Protein AF-A0A924JMG3-F1 (afdb_monomer)

Sequence (110 aa):
MTKRQLALEILSLSSPRGRLLAFSLATVAIYFSHYHWLDHLSIWGHLGIPSPSIGLTRAYWLLIHGHPVASWHRNPLIYLVLAVGIPLLLMDMLWLTNDRHRAKLPTSMV

Foldseek 3Di:
DDPVVLVCLLVVCPALVSVLVVVVVLLVVLQPDDLVVLQPVDPCVVVVHDDLCRCLSSLSNCVVVPNPVVSCVRHVVNVVVCVVSVVSNVVSVVVVVVVVVVVPDDPPDD

Secondary structure (DSSP, 8-state):
--HHHHHHHHHH--SHHHHHHHHHHHHHHHHTS-GGGGGGS-HHHHTT---TTTTHHHHHHHHHTT-HHHHHHH-THHHHHHHHHHHHHHHHHHHHHHHHHHTTS-S---

pLDDT: mean 84.08, std 12.04, range [49.12, 97.12]

Structure (mmCIF, N/CA/C/O backbone):
data_AF-A0A924JMG3-F1
#
_entry.id   AF-A0A924JMG3-F1
#
loop_
_atom_site.group_PDB
_atom_site.id
_atom_site.type_symbol
_atom_site.label_atom_id
_atom_site.label_alt_id
_atom_site.label_comp_id
_atom_site.label_asym_id
_atom_site.label_entity_id
_atom_site.label_seq_id
_atom_site.pdb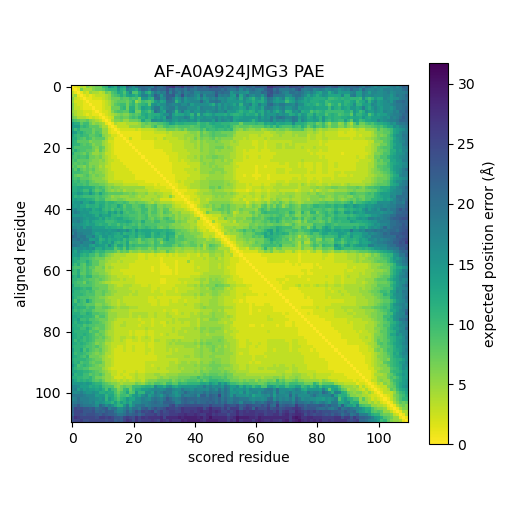x_PDB_ins_code
_atom_site.Cartn_x
_atom_site.Cartn_y
_atom_site.Cartn_z
_atom_site.occupancy
_atom_site.B_iso_or_equiv
_atom_site.auth_seq_id
_atom_site.auth_comp_id
_atom_site.auth_asym_id
_atom_site.auth_atom_id
_atom_site.pdbx_PDB_model_num
ATOM 1 N N . MET A 1 1 ? -22.708 -2.924 17.164 1.00 58.31 1 MET A N 1
ATOM 2 C CA . MET A 1 1 ? -22.153 -1.922 16.226 1.00 58.31 1 MET A CA 1
ATOM 3 C C . MET A 1 1 ? -22.848 -2.100 14.882 1.00 58.31 1 MET A C 1
ATOM 5 O O . MET A 1 1 ? -22.873 -3.218 14.380 1.00 58.31 1 MET A O 1
ATOM 9 N N . THR A 1 2 ? -23.513 -1.072 14.351 1.00 78.50 2 THR A N 1
ATOM 10 C CA . THR A 1 2 ? -24.294 -1.205 13.102 1.00 78.50 2 THR A CA 1
ATOM 11 C C . THR A 1 2 ? -23.387 -1.131 11.866 1.00 78.50 2 THR A C 1
ATOM 13 O O . THR A 1 2 ? -22.351 -0.469 11.892 1.00 78.50 2 THR A O 1
ATOM 16 N N . LYS A 1 3 ? -23.767 -1.789 10.758 1.00 78.00 3 LYS A N 1
ATOM 17 C CA . LYS A 1 3 ? -22.966 -1.841 9.511 1.00 78.00 3 LYS A CA 1
ATOM 18 C C . LYS A 1 3 ? -22.594 -0.446 8.972 1.00 78.00 3 LYS A C 1
ATOM 20 O O . LYS A 1 3 ? -21.490 -0.260 8.475 1.00 78.00 3 LYS A O 1
ATOM 25 N N . ARG A 1 4 ? -23.484 0.545 9.129 1.00 73.75 4 ARG A N 1
ATOM 26 C CA . ARG A 1 4 ? -23.242 1.949 8.742 1.00 73.75 4 ARG A CA 1
ATOM 27 C C . ARG A 1 4 ? -22.159 2.631 9.583 1.00 73.75 4 ARG A C 1
ATOM 29 O O . ARG A 1 4 ? -21.354 3.365 9.028 1.00 73.75 4 ARG A O 1
ATOM 36 N N . GLN A 1 5 ? -22.115 2.373 10.890 1.00 74.06 5 GLN A N 1
ATOM 37 C CA . GLN A 1 5 ? -21.094 2.949 11.773 1.00 74.06 5 GLN A CA 1
ATOM 38 C C . GLN A 1 5 ? -19.699 2.418 11.431 1.00 74.06 5 GLN A C 1
ATOM 40 O O . GLN A 1 5 ? -18.753 3.193 11.371 1.00 74.06 5 GLN A O 1
ATOM 45 N N . LEU A 1 6 ? -19.591 1.122 11.121 1.00 69.31 6 LEU A N 1
ATOM 46 C CA . LEU A 1 6 ? -18.333 0.514 10.682 1.00 69.31 6 LEU A CA 1
ATOM 47 C C . LEU A 1 6 ? -17.840 1.119 9.356 1.00 69.31 6 LEU A C 1
ATOM 49 O O . LEU A 1 6 ? -16.664 1.432 9.225 1.00 69.31 6 LEU A O 1
ATOM 53 N N . ALA A 1 7 ? -18.738 1.314 8.384 1.00 70.06 7 ALA A N 1
ATOM 54 C CA . ALA A 1 7 ? -18.386 1.920 7.100 1.00 70.06 7 ALA A CA 1
ATOM 55 C C . ALA A 1 7 ? -17.890 3.367 7.258 1.00 70.06 7 ALA A C 1
ATOM 57 O O . ALA A 1 7 ? -16.885 3.734 6.658 1.00 70.06 7 ALA A O 1
ATOM 58 N N . LEU A 1 8 ? -18.549 4.168 8.102 1.00 69.75 8 LEU A N 1
ATOM 59 C CA . LEU A 1 8 ? -18.120 5.538 8.400 1.00 69.75 8 LEU A CA 1
ATOM 60 C C . LEU A 1 8 ? -16.779 5.582 9.138 1.00 69.75 8 LEU A C 1
ATOM 62 O O . LEU A 1 8 ? -15.976 6.466 8.874 1.00 69.75 8 LEU A O 1
ATOM 66 N N . GLU A 1 9 ? -16.512 4.628 10.026 1.00 66.00 9 GLU A N 1
ATOM 67 C CA . GLU A 1 9 ? -15.230 4.539 10.729 1.00 66.00 9 GLU A CA 1
ATOM 68 C C . GLU A 1 9 ? -14.075 4.127 9.801 1.00 66.00 9 GLU A C 1
ATOM 70 O O . GLU A 1 9 ? -12.974 4.666 9.897 1.00 66.00 9 GLU A O 1
ATOM 75 N N . ILE A 1 10 ? -14.329 3.206 8.867 1.00 63.03 10 ILE A N 1
ATOM 76 C CA . ILE A 1 10 ? -13.352 2.812 7.841 1.00 63.03 10 ILE A CA 1
ATOM 77 C C . ILE A 1 10 ? -13.067 3.990 6.899 1.00 63.03 10 ILE A C 1
ATOM 79 O O . ILE A 1 10 ? -11.911 4.252 6.578 1.00 63.03 10 ILE A O 1
ATOM 83 N N . LEU A 1 11 ? -14.107 4.720 6.485 1.00 67.12 11 LEU A N 1
ATOM 84 C CA . LEU A 1 11 ? -13.981 5.862 5.575 1.00 67.12 11 LEU A CA 1
ATOM 85 C C . LEU A 1 11 ? -13.387 7.107 6.241 1.00 67.12 11 LEU A C 1
ATOM 87 O O . LEU A 1 11 ? -12.740 7.898 5.561 1.00 67.12 11 LEU A O 1
ATOM 91 N N . SER A 1 12 ? -13.583 7.295 7.548 1.00 72.81 12 SER A N 1
ATOM 92 C CA . SER A 1 12 ? -13.058 8.473 8.243 1.00 72.81 12 SER A CA 1
ATOM 93 C C . SER A 1 12 ? -11.548 8.419 8.446 1.00 72.81 12 SER A C 1
ATOM 95 O O . SER A 1 12 ? -10.962 9.455 8.760 1.00 72.81 12 SER A O 1
ATOM 97 N N . LEU A 1 13 ? -10.921 7.232 8.337 1.00 76.31 13 LEU A N 1
ATOM 98 C CA . LEU A 1 13 ? -9.492 6.983 8.613 1.00 76.31 13 LEU A CA 1
ATOM 99 C C . LEU A 1 13 ? -9.019 7.537 9.978 1.00 76.31 13 LEU A C 1
ATOM 101 O O . LEU A 1 13 ? -7.822 7.629 10.261 1.00 76.31 13 LEU A O 1
ATOM 105 N N . SER A 1 14 ? -9.962 7.912 10.843 1.00 80.94 14 SER A N 1
ATOM 106 C CA . SER A 1 14 ? -9.698 8.670 12.062 1.00 80.94 14 SER A CA 1
ATOM 107 C C . SER A 1 14 ? -9.339 7.735 13.212 1.00 80.94 14 SER A C 1
ATOM 109 O O . SER A 1 14 ? -8.531 8.094 14.068 1.00 80.94 14 SER A O 1
ATOM 111 N N . SER A 1 15 ? -9.867 6.504 13.205 1.00 83.19 15 SER A N 1
ATOM 112 C CA . SER A 1 15 ? -9.534 5.491 14.205 1.00 83.19 15 SER A CA 1
ATOM 113 C C . SER A 1 15 ? -8.364 4.594 13.758 1.00 83.19 15 SER A C 1
ATOM 115 O O . SER A 1 15 ? -8.273 4.247 12.574 1.00 83.19 15 SER A O 1
ATOM 117 N N . PRO A 1 16 ? -7.496 4.147 14.692 1.00 86.88 16 PRO A N 1
ATOM 118 C CA . PRO A 1 16 ? -6.427 3.176 14.414 1.00 86.88 16 PRO A CA 1
ATOM 119 C C . PRO A 1 16 ? -6.942 1.898 13.742 1.00 86.88 16 PRO A C 1
ATOM 121 O O . PRO A 1 16 ? -6.370 1.386 12.781 1.00 86.88 16 PRO A O 1
ATOM 124 N N . ARG A 1 17 ? -8.094 1.401 14.210 1.00 86.12 17 ARG A N 1
ATOM 125 C CA . ARG A 1 17 ? -8.750 0.219 13.643 1.00 86.12 17 ARG A CA 1
ATOM 126 C C . ARG A 1 17 ? -9.227 0.464 12.210 1.00 86.12 17 ARG A C 1
ATOM 128 O O . ARG A 1 17 ? -9.046 -0.410 11.363 1.00 86.12 17 ARG A O 1
ATOM 135 N N . GLY A 1 18 ? -9.826 1.624 11.944 1.00 85.50 18 GLY A N 1
ATOM 136 C CA . GLY A 1 18 ? -10.293 2.021 10.618 1.00 85.50 18 GLY A CA 1
ATOM 137 C C . GLY A 1 18 ? -9.149 2.097 9.611 1.00 85.50 18 GLY A C 1
ATOM 138 O O . GLY A 1 18 ? -9.256 1.502 8.541 1.00 85.50 18 GLY A O 1
ATOM 139 N N . ARG A 1 19 ? -8.021 2.724 9.981 1.00 89.50 19 ARG A N 1
ATOM 140 C CA . ARG A 1 19 ? -6.816 2.800 9.131 1.00 89.50 19 ARG A CA 1
ATOM 141 C C . ARG A 1 19 ? -6.250 1.430 8.789 1.00 89.50 19 ARG A C 1
ATOM 143 O O . ARG A 1 19 ? -6.000 1.159 7.617 1.00 89.50 19 ARG A O 1
ATOM 150 N N . LEU A 1 20 ? -6.105 0.551 9.782 1.00 91.12 20 LEU A N 1
ATOM 151 C CA . LEU A 1 20 ? -5.610 -0.810 9.563 1.00 91.12 20 LEU A CA 1
ATOM 152 C C . LEU A 1 20 ? -6.511 -1.611 8.622 1.00 91.12 20 LEU A C 1
ATOM 154 O O . LEU A 1 20 ? -6.012 -2.278 7.715 1.00 91.12 20 LEU A O 1
ATOM 158 N N . LEU A 1 21 ? -7.831 -1.531 8.813 1.00 90.56 21 LEU A N 1
ATOM 159 C CA . LEU A 1 21 ? -8.792 -2.208 7.943 1.00 90.56 21 LEU A CA 1
ATOM 160 C C . LEU A 1 21 ? -8.775 -1.629 6.527 1.00 90.56 21 LEU A C 1
ATOM 162 O O . LEU A 1 21 ? -8.698 -2.393 5.569 1.00 90.56 21 LEU A O 1
ATOM 166 N N . ALA A 1 22 ? -8.809 -0.303 6.390 1.00 89.38 22 ALA A N 1
ATOM 167 C CA . ALA A 1 22 ? -8.788 0.372 5.097 1.00 89.38 22 ALA A CA 1
ATOM 168 C C . ALA A 1 22 ? -7.514 0.039 4.311 1.00 89.38 22 ALA A C 1
ATOM 170 O O . ALA A 1 22 ? -7.601 -0.352 3.149 1.00 89.38 22 ALA A O 1
ATOM 171 N N . PHE A 1 23 ? -6.346 0.124 4.955 1.00 91.94 23 PHE A N 1
ATOM 172 C CA . PHE A 1 23 ? -5.074 -0.213 4.325 1.00 91.94 23 PHE A CA 1
ATOM 173 C C . PHE A 1 23 ? -5.022 -1.688 3.923 1.00 91.94 23 PHE A C 1
ATOM 175 O O . PHE A 1 23 ? -4.712 -1.987 2.778 1.00 91.94 23 PHE A O 1
ATOM 182 N N . SER A 1 24 ? -5.405 -2.608 4.814 1.00 92.88 24 SER A N 1
ATOM 183 C CA . SER A 1 24 ? -5.393 -4.047 4.510 1.00 92.88 24 SER A CA 1
ATOM 184 C C . SER A 1 24 ? -6.317 -4.393 3.341 1.00 92.88 24 SER A C 1
ATOM 186 O O . SER A 1 24 ? -5.926 -5.132 2.440 1.00 92.88 24 SER A O 1
ATOM 188 N N . LEU A 1 25 ? -7.530 -3.832 3.323 1.00 93.00 25 LEU A N 1
ATOM 189 C CA . LEU A 1 25 ? -8.481 -4.028 2.229 1.00 93.00 25 LEU A CA 1
ATOM 190 C C . LEU A 1 25 ? -7.954 -3.444 0.917 1.00 93.00 25 LEU A C 1
ATOM 192 O O . LEU A 1 25 ? -8.057 -4.100 -0.117 1.00 93.00 25 LEU A O 1
ATOM 196 N N . ALA A 1 26 ? -7.359 -2.249 0.956 1.00 91.50 26 ALA A N 1
ATOM 197 C CA . ALA A 1 26 ? -6.745 -1.638 -0.215 1.00 91.50 26 ALA A CA 1
ATOM 198 C C . ALA A 1 26 ? -5.571 -2.477 -0.736 1.00 91.50 26 ALA A C 1
ATOM 200 O O . ALA A 1 26 ? -5.503 -2.742 -1.932 1.00 91.50 26 ALA A O 1
ATOM 201 N N . THR A 1 27 ? -4.683 -2.953 0.140 1.00 94.44 27 THR A N 1
ATOM 202 C CA . THR A 1 27 ? -3.561 -3.820 -0.235 1.00 94.44 27 THR A CA 1
ATOM 203 C C . THR A 1 27 ? -4.046 -5.109 -0.880 1.00 94.44 27 THR A C 1
ATOM 205 O O . THR A 1 27 ? -3.541 -5.464 -1.939 1.00 94.44 27 THR A O 1
ATOM 208 N N . VAL A 1 28 ? -5.048 -5.780 -0.304 1.00 95.69 28 VAL A N 1
ATOM 209 C CA . VAL A 1 28 ? -5.640 -6.996 -0.887 1.00 95.69 28 VAL A CA 1
ATOM 210 C C . VAL A 1 28 ? -6.262 -6.695 -2.251 1.00 95.69 28 VAL A C 1
ATOM 212 O O . VAL A 1 28 ? -5.973 -7.389 -3.222 1.00 95.69 28 VAL A O 1
ATOM 215 N N . ALA A 1 29 ? -7.069 -5.638 -2.353 1.00 93.75 29 ALA A N 1
ATOM 216 C CA . ALA A 1 29 ? -7.693 -5.243 -3.613 1.00 93.75 29 ALA A CA 1
ATOM 217 C C . ALA A 1 29 ? -6.653 -4.936 -4.702 1.00 93.75 29 ALA A C 1
ATOM 219 O O . ALA A 1 29 ? -6.817 -5.364 -5.842 1.00 93.75 29 ALA A O 1
ATOM 220 N N . ILE A 1 30 ? -5.566 -4.239 -4.356 1.00 94.12 30 ILE A N 1
ATOM 221 C CA . ILE A 1 30 ? -4.476 -3.939 -5.289 1.00 94.12 30 ILE A CA 1
ATOM 222 C C . ILE A 1 30 ? -3.722 -5.220 -5.649 1.00 94.12 30 ILE A C 1
ATOM 224 O O . ILE A 1 30 ? -3.473 -5.445 -6.828 1.00 94.12 30 ILE A O 1
ATOM 228 N N . TYR A 1 31 ? -3.408 -6.081 -4.683 1.00 95.25 31 TYR A N 1
ATOM 229 C CA . TYR A 1 31 ? -2.685 -7.331 -4.925 1.00 95.25 31 TYR A CA 1
ATOM 230 C C . TYR A 1 31 ? -3.389 -8.215 -5.962 1.00 95.25 31 TYR A C 1
ATOM 232 O O . TYR A 1 31 ? -2.758 -8.679 -6.902 1.00 95.25 31 TYR A O 1
ATOM 240 N N . PHE A 1 32 ? -4.710 -8.376 -5.852 1.00 95.69 32 PHE A N 1
ATOM 241 C CA . PHE A 1 32 ? -5.492 -9.184 -6.796 1.00 95.69 32 PHE A CA 1
ATOM 242 C C . PHE A 1 32 ? -5.924 -8.438 -8.068 1.00 95.69 32 PHE A C 1
ATOM 244 O O . PHE A 1 32 ? -6.535 -9.032 -8.958 1.00 95.69 32 PHE A O 1
ATOM 251 N N . SER A 1 33 ? -5.640 -7.139 -8.177 1.00 92.06 33 SER A N 1
ATOM 252 C CA . SER A 1 33 ? -5.963 -6.373 -9.380 1.00 92.06 33 SER A CA 1
ATOM 253 C C . SER A 1 33 ? -5.003 -6.694 -10.528 1.00 92.06 33 SER A C 1
ATOM 255 O O . SER A 1 33 ? -3.816 -6.957 -10.327 1.00 92.06 33 SER A O 1
ATOM 257 N N . HIS A 1 34 ? -5.511 -6.630 -11.759 1.00 90.88 34 HIS A N 1
ATOM 258 C CA . HIS A 1 34 ? -4.678 -6.754 -12.950 1.00 90.88 34 HIS A CA 1
ATOM 259 C C . HIS A 1 34 ? -3.887 -5.461 -13.164 1.00 90.88 34 HIS A C 1
ATOM 261 O O . HIS A 1 34 ? -4.468 -4.376 -13.178 1.00 90.88 34 HIS A O 1
ATOM 267 N N . TYR A 1 35 ? -2.578 -5.570 -13.400 1.00 86.56 35 TYR A N 1
ATOM 268 C CA . TYR A 1 35 ? -1.684 -4.412 -13.521 1.00 86.56 35 TYR A CA 1
ATOM 269 C C . TYR A 1 35 ? -2.177 -3.350 -14.522 1.00 86.56 35 TYR A C 1
ATOM 271 O O . TYR A 1 35 ? -2.194 -2.164 -14.201 1.00 86.56 35 TYR A O 1
ATOM 279 N N . HIS A 1 36 ? -2.661 -3.765 -15.698 1.00 85.50 36 HIS A N 1
ATOM 280 C CA . HIS A 1 36 ? -3.158 -2.849 -16.735 1.00 85.50 36 HIS A CA 1
ATOM 281 C C . HIS A 1 36 ? -4.441 -2.104 -16.353 1.00 85.50 36 HIS A C 1
ATOM 283 O O . HIS A 1 36 ? -4.669 -0.990 -16.809 1.00 85.50 36 HIS A O 1
ATOM 289 N N . TRP A 1 37 ? -5.274 -2.660 -15.471 1.00 86.31 37 TRP A N 1
ATOM 290 C CA . TRP A 1 37 ? -6.462 -1.942 -14.996 1.00 86.31 37 TRP A CA 1
ATOM 291 C C . TRP A 1 37 ? -6.076 -0.705 -14.183 1.00 86.31 37 TRP A C 1
ATOM 293 O O . TRP A 1 37 ? -6.776 0.308 -14.201 1.00 86.31 37 TRP A O 1
ATOM 303 N N . LEU A 1 38 ? -4.918 -0.756 -13.522 1.00 84.31 38 LEU A N 1
ATOM 304 C CA . LEU A 1 38 ? -4.376 0.366 -12.769 1.00 84.31 38 LEU A CA 1
ATOM 305 C C . LEU A 1 38 ? -3.881 1.510 -13.667 1.00 84.31 38 LEU A C 1
ATOM 307 O O . LEU A 1 38 ? -3.615 2.602 -13.158 1.00 84.31 38 LEU A O 1
ATOM 311 N N . ASP A 1 39 ? -3.775 1.303 -14.985 1.00 79.00 39 ASP A N 1
ATOM 312 C CA . ASP A 1 39 ? -3.413 2.364 -15.928 1.00 79.00 39 ASP A CA 1
ATOM 313 C C . ASP A 1 39 ? -4.507 3.434 -16.049 1.00 79.00 39 ASP A C 1
ATOM 315 O O . ASP A 1 39 ? -4.198 4.604 -16.280 1.00 79.00 39 ASP A O 1
ATOM 319 N N . HIS A 1 40 ? -5.763 3.061 -15.791 1.00 78.56 40 HIS A N 1
ATOM 320 C CA . HIS A 1 40 ? -6.935 3.929 -15.934 1.00 78.56 40 HIS A CA 1
ATOM 321 C C . HIS A 1 40 ? -7.379 4.607 -14.628 1.00 78.56 40 HIS A C 1
ATOM 323 O O . HIS A 1 40 ? -8.356 5.350 -14.614 1.00 78.56 40 HIS A O 1
ATOM 329 N N . LEU A 1 41 ? -6.668 4.380 -13.519 1.00 77.50 41 LEU A N 1
ATOM 330 C CA . LEU A 1 41 ? -7.062 4.867 -12.190 1.00 77.50 41 LEU A CA 1
ATOM 331 C C . LEU A 1 41 ? -6.833 6.371 -11.977 1.00 77.50 41 LEU A C 1
ATOM 333 O O . LEU A 1 41 ? -7.410 6.959 -11.065 1.00 77.50 41 LEU A O 1
ATOM 337 N N . SER A 1 42 ? -5.982 7.005 -12.785 1.00 77.38 42 SER A N 1
ATOM 338 C CA . SER A 1 42 ? -5.694 8.432 -12.649 1.00 77.38 42 SER A CA 1
ATOM 339 C C . SER A 1 42 ? -6.459 9.254 -13.679 1.00 77.38 42 SER A C 1
ATOM 341 O O . SER A 1 42 ? -6.115 9.251 -14.859 1.00 77.38 42 SER A O 1
ATOM 343 N N . ILE A 1 43 ? -7.432 10.037 -13.207 1.00 78.38 43 ILE A N 1
ATOM 344 C CA . ILE A 1 43 ? -8.131 11.043 -14.023 1.00 78.38 43 ILE A CA 1
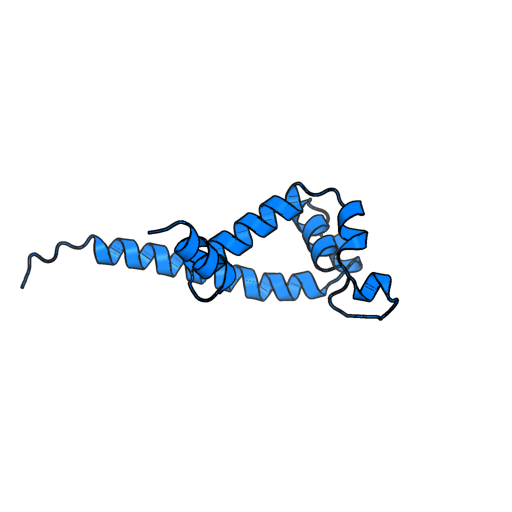ATOM 345 C C . ILE A 1 43 ? -7.123 12.048 -14.599 1.00 78.38 43 ILE A C 1
ATOM 347 O O . ILE A 1 43 ? -7.198 12.400 -15.769 1.00 78.38 43 ILE A O 1
ATOM 351 N N . TRP A 1 44 ? -6.125 12.450 -13.807 1.00 74.88 44 TRP A N 1
ATOM 352 C CA . TRP A 1 44 ? -5.052 13.344 -14.251 1.00 74.88 44 TRP A CA 1
ATOM 353 C C . TRP A 1 44 ? -4.223 12.738 -15.383 1.00 74.88 44 TRP A C 1
ATOM 355 O O . TRP A 1 44 ? -3.922 13.426 -16.353 1.00 74.88 44 TRP A O 1
ATOM 365 N N . GLY A 1 45 ? -3.931 11.435 -15.299 1.00 71.88 45 GLY A N 1
ATOM 366 C CA . GLY A 1 45 ? -3.300 10.694 -16.389 1.00 71.88 45 GLY A CA 1
ATOM 367 C C . GLY A 1 45 ? -4.159 10.665 -17.654 1.00 71.88 45 GLY A C 1
ATOM 368 O O . GLY A 1 45 ? -3.623 10.799 -18.749 1.00 71.88 45 GLY A O 1
ATOM 369 N N . HIS A 1 46 ? -5.482 10.561 -17.510 1.00 78.88 46 HIS A N 1
ATOM 370 C CA . HIS A 1 46 ? -6.4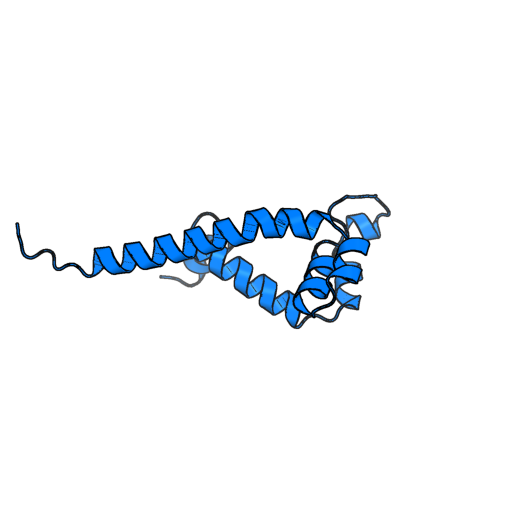11 10.613 -18.641 1.00 78.88 46 HIS A CA 1
ATOM 371 C C . HIS A 1 46 ? -6.478 12.003 -19.294 1.00 78.88 46 HIS A C 1
ATOM 373 O O . HIS A 1 46 ? -6.592 12.108 -20.510 1.00 78.88 46 HIS A O 1
ATOM 379 N N . LEU A 1 47 ? -6.346 13.065 -18.496 1.00 80.69 47 LEU A N 1
ATOM 380 C CA . LEU A 1 47 ? -6.319 14.455 -18.961 1.00 80.69 47 LEU A CA 1
ATOM 381 C C . LEU A 1 47 ? -4.930 14.915 -19.443 1.00 80.69 47 LEU A C 1
ATOM 383 O O . LEU A 1 47 ? -4.770 16.075 -19.812 1.00 80.69 47 LEU A O 1
ATOM 387 N N . GLY A 1 48 ? -3.917 14.039 -19.417 1.00 78.44 48 GLY A N 1
ATOM 388 C CA . GLY A 1 48 ? -2.543 14.375 -19.806 1.00 78.44 48 GLY A CA 1
ATOM 389 C C . GLY A 1 48 ? -1.846 15.366 -18.866 1.00 78.44 48 GLY A C 1
ATOM 390 O O . GLY A 1 48 ? -0.818 15.935 -19.227 1.00 78.44 48 GLY A O 1
ATOM 391 N N . ILE A 1 49 ? -2.386 15.585 -17.664 1.00 79.62 49 ILE A N 1
ATOM 392 C CA . ILE A 1 49 ? -1.835 16.533 -16.695 1.00 79.62 49 ILE A CA 1
ATOM 393 C C . ILE A 1 49 ? -0.765 15.809 -15.871 1.00 79.62 49 ILE A C 1
ATOM 395 O O . ILE A 1 49 ? -1.089 14.836 -15.183 1.00 79.62 49 ILE A O 1
ATOM 399 N N . PRO A 1 50 ? 0.503 16.259 -15.893 1.00 74.81 50 PRO A N 1
ATOM 400 C CA . PRO A 1 50 ? 1.548 15.647 -15.088 1.00 74.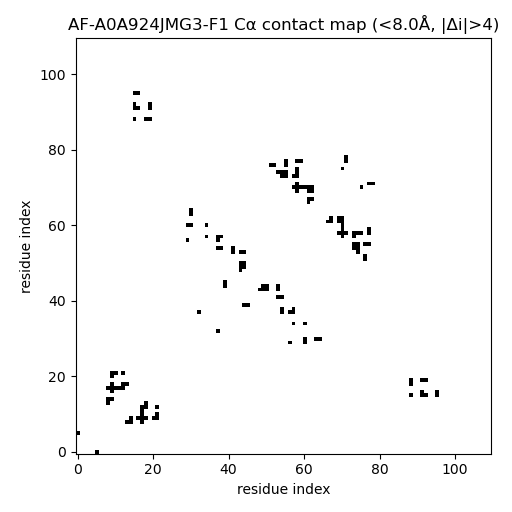81 50 PRO A CA 1
ATOM 401 C C . PRO A 1 50 ? 1.239 15.863 -13.604 1.00 74.81 50 PRO A C 1
ATOM 403 O O . PRO A 1 50 ? 1.088 16.989 -13.138 1.00 74.81 50 PRO A O 1
ATOM 406 N N . SER A 1 51 ? 1.149 14.772 -12.847 1.00 75.31 51 SER A N 1
ATOM 407 C CA . SER A 1 51 ? 0.963 14.811 -11.399 1.00 75.31 51 SER A CA 1
ATOM 408 C C . SER A 1 51 ? 1.864 13.769 -10.732 1.00 75.31 51 SER A C 1
ATOM 410 O O . SER A 1 51 ? 1.927 12.627 -11.199 1.00 75.31 51 SER A O 1
ATOM 412 N N . PRO A 1 52 ? 2.558 14.124 -9.633 1.00 73.31 52 PRO A N 1
ATOM 413 C CA . PRO A 1 52 ? 3.500 13.229 -8.958 1.00 73.31 52 PRO A CA 1
ATOM 414 C C . PRO A 1 52 ? 2.827 11.981 -8.368 1.00 73.31 52 PRO A C 1
ATOM 416 O O . PRO A 1 52 ? 3.494 10.979 -8.112 1.00 73.31 52 PRO A O 1
ATOM 419 N N . SER A 1 53 ? 1.504 12.008 -8.177 1.00 73.94 53 SER A N 1
ATOM 420 C CA . SER A 1 53 ? 0.735 10.863 -7.685 1.00 73.94 53 SER A CA 1
ATOM 421 C C . SER A 1 53 ? 0.353 9.859 -8.780 1.00 73.94 53 SER A C 1
ATOM 423 O O . SER A 1 53 ? -0.127 8.763 -8.472 1.00 73.94 53 SER A O 1
ATOM 425 N N . ILE A 1 54 ? 0.587 10.179 -10.059 1.00 81.12 54 ILE A N 1
ATOM 426 C CA . ILE A 1 54 ? 0.290 9.268 -11.167 1.00 81.12 54 ILE A CA 1
ATOM 427 C C . ILE A 1 54 ? 1.166 8.021 -11.043 1.00 81.12 54 ILE A C 1
ATOM 429 O O . ILE A 1 54 ? 2.392 8.073 -10.995 1.00 81.12 54 ILE A O 1
ATOM 433 N N . GLY A 1 55 ? 0.517 6.857 -11.015 1.00 85.00 55 GLY A N 1
ATOM 434 C CA . GLY A 1 55 ? 1.204 5.571 -10.974 1.00 85.00 55 GLY A CA 1
ATOM 435 C C . GLY A 1 55 ? 1.701 5.127 -9.600 1.00 85.00 55 GLY A C 1
ATOM 436 O O . GLY A 1 55 ? 2.325 4.073 -9.552 1.00 85.00 55 GLY A O 1
ATOM 437 N N . LEU A 1 56 ? 1.377 5.827 -8.505 1.00 90.81 56 LEU A N 1
ATOM 438 C CA . LEU A 1 56 ? 1.670 5.352 -7.143 1.00 90.81 56 LEU A CA 1
ATOM 439 C C . LEU A 1 56 ? 1.099 3.953 -6.886 1.00 90.81 56 LEU A C 1
ATOM 441 O O . LEU A 1 56 ? 1.823 3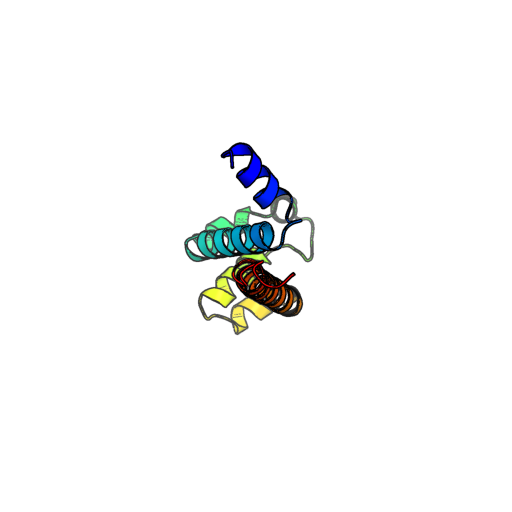.063 -6.456 1.00 90.81 56 LEU A O 1
ATOM 445 N N . THR A 1 57 ? -0.171 3.726 -7.228 1.00 92.12 57 THR A N 1
ATOM 446 C CA . THR A 1 57 ? -0.830 2.418 -7.081 1.00 92.12 57 THR A CA 1
ATOM 447 C C . THR A 1 57 ? -0.151 1.329 -7.916 1.00 92.12 57 THR A C 1
ATOM 449 O O . THR A 1 57 ? -0.036 0.194 -7.468 1.00 92.12 57 THR A O 1
ATOM 452 N N . ARG A 1 58 ? 0.362 1.673 -9.107 1.00 92.44 58 ARG A N 1
ATOM 453 C CA . ARG A 1 58 ? 1.112 0.744 -9.975 1.00 92.44 58 ARG A CA 1
ATOM 454 C C . ARG A 1 58 ? 2.496 0.434 -9.416 1.00 92.44 58 ARG A C 1
ATOM 456 O O . ARG A 1 58 ? 2.916 -0.716 -9.445 1.00 92.44 58 ARG A O 1
ATOM 463 N N . ALA A 1 59 ? 3.194 1.442 -8.899 1.00 94.75 59 ALA A N 1
ATOM 464 C CA . ALA A 1 59 ? 4.468 1.246 -8.218 1.00 94.75 59 ALA A CA 1
ATOM 465 C C . ALA A 1 59 ? 4.275 0.359 -6.979 1.00 94.75 59 ALA A C 1
ATOM 467 O O . ALA A 1 59 ? 4.998 -0.613 -6.797 1.00 94.75 59 ALA A O 1
ATOM 468 N N . TYR A 1 60 ? 3.216 0.604 -6.203 1.00 95.75 60 TYR A N 1
ATOM 469 C CA . TYR A 1 60 ? 2.852 -0.248 -5.075 1.00 95.75 60 TYR A CA 1
ATOM 470 C C . TYR A 1 60 ? 2.547 -1.688 -5.500 1.00 95.75 60 TYR A C 1
ATOM 472 O O . TYR A 1 60 ? 3.065 -2.613 -4.88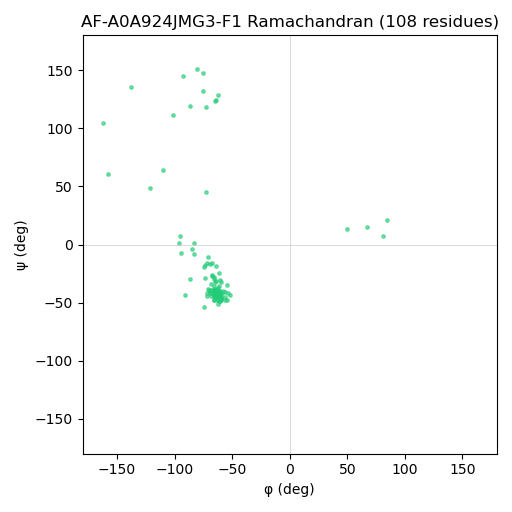3 1.00 95.75 60 TYR A O 1
ATOM 480 N N . TRP A 1 61 ? 1.787 -1.883 -6.584 1.00 96.19 61 TRP A N 1
ATOM 481 C CA . TRP A 1 61 ? 1.532 -3.204 -7.166 1.00 96.19 61 TRP A CA 1
ATOM 482 C C . TRP A 1 61 ? 2.833 -3.935 -7.522 1.00 96.19 61 TRP A C 1
ATOM 484 O O . TRP A 1 61 ? 3.010 -5.089 -7.142 1.00 96.19 61 TRP A O 1
ATOM 494 N N . LEU A 1 62 ? 3.772 -3.258 -8.195 1.00 96.31 62 LEU A N 1
ATOM 495 C CA . LEU A 1 62 ? 5.080 -3.828 -8.543 1.00 96.31 62 LEU A CA 1
ATOM 496 C C . LEU A 1 62 ? 5.869 -4.218 -7.292 1.00 96.31 62 LEU A C 1
ATOM 498 O O . LEU A 1 62 ? 6.499 -5.272 -7.260 1.00 96.31 62 LEU A O 1
ATOM 502 N N . LEU A 1 63 ? 5.807 -3.391 -6.250 1.00 96.12 63 LEU A N 1
ATOM 503 C CA . LEU A 1 63 ? 6.508 -3.625 -4.994 1.00 96.12 63 LEU A CA 1
ATOM 504 C C . LEU A 1 63 ? 5.972 -4.868 -4.270 1.00 96.12 63 LEU A C 1
ATOM 506 O O . LEU A 1 63 ? 6.762 -5.729 -3.889 1.00 96.12 63 LEU A O 1
ATOM 510 N N . ILE A 1 64 ? 4.648 -5.009 -4.142 1.00 96.25 64 ILE A N 1
ATOM 511 C CA . ILE A 1 64 ? 4.027 -6.169 -3.473 1.00 96.25 64 ILE A CA 1
ATOM 512 C C . ILE A 1 64 ? 4.114 -7.471 -4.292 1.00 96.25 64 ILE A C 1
ATOM 514 O O . ILE A 1 64 ? 3.954 -8.546 -3.722 1.00 96.25 64 ILE A O 1
ATOM 518 N N . HIS A 1 65 ? 4.417 -7.392 -5.594 1.00 96.94 65 HIS A N 1
ATOM 519 C CA . HIS A 1 65 ? 4.692 -8.549 -6.462 1.00 96.94 65 HIS A CA 1
ATOM 520 C C . HIS A 1 65 ? 6.191 -8.870 -6.604 1.00 96.94 65 HIS A C 1
ATOM 522 O O . HIS A 1 65 ? 6.564 -9.732 -7.394 1.00 96.94 65 HIS A O 1
ATOM 528 N N . GLY A 1 66 ? 7.066 -8.208 -5.838 1.00 96.56 66 GLY A N 1
ATOM 529 C CA . GLY A 1 66 ? 8.494 -8.539 -5.810 1.00 96.56 66 GLY A CA 1
ATOM 530 C C . GLY A 1 66 ? 9.331 -7.894 -6.919 1.00 96.56 66 GLY A C 1
ATOM 531 O O . GLY A 1 66 ? 10.438 -8.351 -7.194 1.00 96.56 66 GLY A O 1
ATOM 532 N N . HIS A 1 67 ? 8.856 -6.803 -7.525 1.00 97.12 67 HIS A N 1
ATOM 533 C CA . HIS A 1 67 ? 9.587 -6.022 -8.529 1.00 97.12 67 HIS A CA 1
ATOM 534 C C . HIS A 1 67 ? 10.007 -4.633 -7.999 1.00 97.12 67 HIS A C 1
ATOM 536 O O . HIS A 1 67 ? 9.562 -3.606 -8.523 1.00 97.12 67 HIS A O 1
ATOM 542 N N . PRO A 1 68 ? 10.883 -4.546 -6.977 1.00 96.44 68 PRO A N 1
ATOM 543 C CA . PRO A 1 68 ? 11.247 -3.272 -6.353 1.00 96.44 68 PRO A CA 1
ATOM 544 C C . PRO A 1 68 ? 11.969 -2.323 -7.321 1.00 96.44 68 PRO A C 1
ATOM 546 O O . PRO A 1 68 ? 11.678 -1.133 -7.350 1.00 96.44 68 PRO A O 1
ATOM 549 N N . VAL A 1 69 ? 12.855 -2.826 -8.182 1.00 96.56 69 VAL A N 1
ATOM 550 C CA . VAL A 1 69 ? 13.565 -1.972 -9.153 1.00 96.56 69 VAL A CA 1
ATOM 551 C C . VAL A 1 69 ? 12.582 -1.346 -10.149 1.00 96.56 69 VAL A C 1
ATOM 553 O O . VAL A 1 69 ? 12.610 -0.138 -10.380 1.00 96.56 69 VAL A O 1
ATOM 556 N N . ALA A 1 70 ? 11.643 -2.138 -10.679 1.00 94.94 70 ALA A N 1
ATOM 557 C CA . ALA A 1 70 ? 10.598 -1.631 -11.566 1.00 94.94 70 ALA A CA 1
ATOM 558 C C . ALA A 1 70 ? 9.678 -0.624 -10.851 1.00 94.94 70 ALA A C 1
ATOM 560 O O . ALA A 1 70 ? 9.302 0.387 -11.439 1.00 94.94 70 ALA A O 1
ATOM 561 N N . SER A 1 71 ? 9.357 -0.866 -9.576 1.00 96.00 71 SER A N 1
ATOM 562 C CA . SER A 1 71 ? 8.597 0.064 -8.732 1.00 96.00 71 SER A CA 1
ATOM 563 C C . SER A 1 71 ? 9.301 1.420 -8.589 1.00 96.00 71 SER A C 1
ATOM 565 O O . SER A 1 71 ? 8.666 2.457 -8.786 1.00 96.00 71 SER A O 1
ATOM 567 N N . TRP A 1 72 ? 10.613 1.429 -8.323 1.00 93.94 72 TRP A N 1
ATOM 568 C CA . TRP A 1 72 ? 11.410 2.658 -8.219 1.00 93.94 72 TRP A CA 1
ATOM 569 C C . TRP A 1 72 ? 11.384 3.479 -9.507 1.00 93.94 72 TRP A C 1
ATOM 571 O O . TRP A 1 72 ? 11.097 4.674 -9.472 1.00 93.94 72 TRP A O 1
ATOM 581 N N . HIS A 1 73 ? 11.610 2.832 -10.653 1.00 94.50 73 HIS A N 1
ATOM 582 C CA . HIS A 1 73 ? 11.515 3.501 -11.952 1.00 94.50 73 HIS A CA 1
ATOM 583 C C . HIS A 1 73 ? 10.091 3.963 -12.276 1.00 94.50 73 HIS A C 1
ATOM 585 O O . HIS A 1 73 ? 9.916 4.934 -13.011 1.00 94.50 73 HIS A O 1
ATOM 591 N N . ARG A 1 74 ? 9.068 3.287 -11.737 1.00 92.31 74 ARG A N 1
ATOM 592 C CA . ARG A 1 74 ? 7.669 3.650 -11.964 1.00 92.31 74 ARG A CA 1
ATOM 593 C C . ARG A 1 74 ? 7.265 4.894 -11.187 1.00 92.31 74 ARG A C 1
ATOM 595 O O . ARG A 1 74 ? 6.686 5.799 -11.784 1.00 92.31 74 ARG A O 1
ATOM 602 N N . ASN A 1 75 ? 7.491 4.903 -9.876 1.00 93.56 75 ASN A N 1
ATOM 603 C CA . ASN A 1 75 ? 7.254 6.063 -9.025 1.00 93.56 75 ASN A CA 1
ATOM 604 C C . ASN A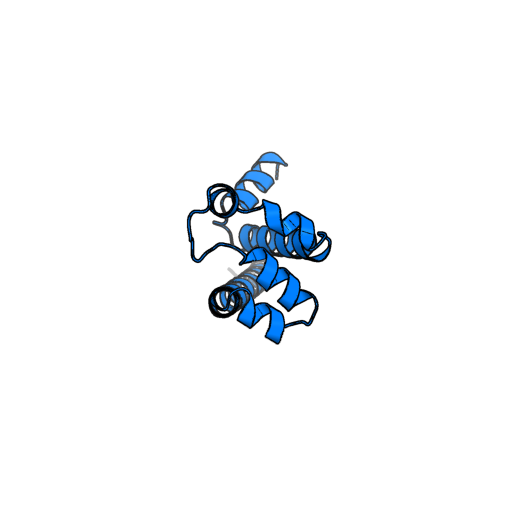 1 75 ? 8.009 5.911 -7.684 1.00 93.56 75 ASN A C 1
ATOM 606 O O . ASN A 1 75 ? 7.537 5.180 -6.810 1.00 93.56 75 ASN A O 1
ATOM 610 N N . PRO A 1 76 ? 9.133 6.619 -7.465 1.00 93.38 76 PRO A N 1
ATOM 611 C CA . PRO A 1 76 ? 9.928 6.480 -6.242 1.00 93.38 76 PRO A CA 1
ATOM 612 C C . PRO A 1 76 ? 9.219 7.032 -4.995 1.00 93.38 76 PRO A C 1
ATOM 614 O O . PRO A 1 76 ? 9.571 6.668 -3.873 1.00 93.38 76 PRO A O 1
ATOM 617 N N . LEU A 1 77 ? 8.175 7.856 -5.158 1.00 93.94 77 LEU A N 1
ATOM 618 C CA . LEU A 1 77 ? 7.407 8.411 -4.041 1.00 93.94 77 LEU A CA 1
ATOM 619 C C . LEU A 1 77 ? 6.737 7.313 -3.201 1.00 93.94 77 LEU A C 1
ATOM 621 O O . LEU A 1 77 ? 6.515 7.515 -2.008 1.00 93.94 77 LEU A O 1
ATOM 625 N N . ILE A 1 78 ? 6.471 6.133 -3.778 1.00 93.94 78 ILE A N 1
ATOM 626 C CA . ILE A 1 78 ? 5.881 5.019 -3.026 1.00 93.94 78 ILE A CA 1
ATOM 627 C C . ILE A 1 78 ? 6.754 4.595 -1.842 1.00 93.94 78 ILE A C 1
ATOM 629 O O . ILE A 1 78 ? 6.226 4.224 -0.799 1.00 93.94 78 ILE A O 1
ATOM 633 N N . TYR A 1 79 ? 8.078 4.708 -1.956 1.00 94.50 79 TYR A N 1
ATOM 634 C CA . TYR A 1 79 ? 8.992 4.353 -0.874 1.00 94.50 79 TYR A CA 1
ATOM 635 C C . TYR A 1 79 ? 8.872 5.315 0.300 1.00 94.50 79 TYR A C 1
ATOM 637 O O . TYR A 1 79 ? 8.866 4.869 1.441 1.00 94.50 79 TYR A O 1
ATOM 645 N N . LEU A 1 80 ? 8.702 6.613 0.033 1.00 94.31 80 LEU A N 1
ATOM 646 C CA . LEU A 1 80 ? 8.447 7.601 1.079 1.00 94.31 80 LEU A CA 1
ATOM 647 C C . LEU A 1 80 ? 7.095 7.345 1.756 1.00 94.31 80 LEU A C 1
ATOM 649 O O . LEU A 1 80 ? 7.002 7.352 2.982 1.00 94.31 80 LEU A O 1
ATOM 653 N N . VAL A 1 81 ? 6.060 7.057 0.960 1.00 92.38 81 VAL A N 1
ATOM 654 C CA . VAL A 1 81 ? 4.723 6.720 1.472 1.00 92.38 81 VAL A CA 1
ATOM 655 C C . VAL A 1 81 ? 4.779 5.484 2.369 1.00 92.38 81 VAL A C 1
ATOM 657 O O . VAL A 1 81 ? 4.197 5.498 3.448 1.00 92.38 81 VAL A O 1
ATOM 660 N N . LEU A 1 82 ? 5.503 4.435 1.973 1.00 93.31 82 LEU A N 1
ATOM 661 C CA . LEU A 1 82 ? 5.661 3.226 2.785 1.00 93.31 82 LEU A CA 1
ATOM 662 C C . LEU A 1 82 ? 6.539 3.459 4.015 1.00 93.31 82 LEU A C 1
ATOM 664 O O . LEU A 1 82 ? 6.210 2.951 5.085 1.00 93.31 82 LEU A O 1
ATOM 668 N N . ALA A 1 83 ? 7.602 4.256 3.895 1.00 94.69 83 ALA A N 1
ATOM 669 C CA . ALA A 1 83 ? 8.480 4.599 5.010 1.00 94.69 83 ALA A CA 1
ATOM 670 C C . ALA A 1 83 ? 7.739 5.335 6.134 1.00 94.69 83 ALA A C 1
ATOM 672 O O . ALA A 1 83 ? 8.093 5.164 7.293 1.00 94.69 83 ALA A O 1
ATOM 673 N N . VAL A 1 84 ? 6.699 6.113 5.815 1.00 94.25 84 VAL A N 1
ATOM 674 C CA . VAL A 1 84 ? 5.843 6.775 6.816 1.00 94.25 84 VAL A CA 1
ATOM 675 C C . VAL A 1 84 ? 4.637 5.909 7.197 1.00 94.25 84 VAL A C 1
ATOM 677 O O . VAL A 1 84 ? 4.300 5.780 8.373 1.00 94.25 84 VAL A O 1
ATOM 680 N N . GLY A 1 85 ? 3.987 5.289 6.211 1.00 91.81 85 GLY A N 1
ATOM 681 C CA . GLY A 1 85 ? 2.756 4.527 6.400 1.00 91.81 85 GLY A CA 1
ATOM 682 C C . GLY A 1 85 ? 2.951 3.243 7.204 1.00 91.81 85 GLY A C 1
ATOM 683 O O . GLY A 1 85 ? 2.140 2.955 8.079 1.00 91.81 85 GLY A O 1
ATOM 684 N N . ILE A 1 86 ? 4.031 2.490 6.962 1.00 93.44 86 ILE A N 1
ATOM 685 C CA . ILE A 1 86 ? 4.295 1.237 7.686 1.00 93.44 86 ILE A CA 1
ATOM 686 C C . ILE A 1 86 ? 4.492 1.500 9.189 1.00 93.44 86 ILE A C 1
ATOM 688 O O . ILE A 1 86 ? 3.784 0.866 9.972 1.00 93.44 86 ILE A O 1
ATOM 692 N N . PRO A 1 87 ? 5.358 2.437 9.633 1.00 95.75 87 PRO A N 1
ATOM 693 C CA . PRO A 1 87 ? 5.467 2.768 11.053 1.00 95.75 87 PRO A CA 1
ATOM 694 C C . PRO A 1 87 ? 4.144 3.195 11.686 1.00 95.75 87 PRO A C 1
ATOM 696 O O . PRO A 1 87 ? 3.834 2.747 12.787 1.00 95.75 87 PRO A O 1
ATOM 699 N N . LEU A 1 88 ? 3.334 3.998 10.989 1.00 92.94 88 LEU A N 1
ATOM 700 C CA . LEU A 1 88 ? 2.030 4.431 11.493 1.00 92.94 88 LEU A CA 1
ATOM 701 C C . LEU A 1 88 ? 1.088 3.238 11.720 1.00 92.94 88 LEU A C 1
ATOM 703 O O . LEU A 1 88 ? 0.475 3.130 12.780 1.00 92.94 88 LEU A O 1
ATOM 707 N N . LEU A 1 89 ? 1.026 2.300 10.771 1.00 92.69 89 LEU A N 1
ATOM 708 C CA . LEU A 1 89 ? 0.219 1.083 10.911 1.00 92.69 89 LEU A CA 1
ATOM 709 C C . LEU A 1 89 ? 0.743 0.173 12.031 1.00 92.69 89 LEU A C 1
ATOM 711 O O . LEU A 1 89 ? -0.049 -0.403 12.775 1.00 92.69 89 LEU A O 1
ATOM 715 N N . LEU A 1 90 ? 2.064 0.065 12.199 1.00 94.31 90 LEU A N 1
ATOM 716 C CA . LEU A 1 90 ? 2.659 -0.683 13.310 1.00 94.31 90 LEU A CA 1
ATOM 717 C C . LEU A 1 90 ? 2.305 -0.053 14.662 1.00 94.31 90 LEU A C 1
ATOM 719 O O . LEU A 1 90 ? 1.924 -0.770 15.587 1.00 94.31 90 LEU A O 1
ATOM 723 N N . MET A 1 91 ? 2.367 1.277 14.775 1.00 92.75 91 MET A N 1
ATOM 724 C CA . MET A 1 91 ? 1.938 1.994 15.978 1.00 92.75 91 MET A CA 1
ATOM 725 C C . MET A 1 91 ? 0.455 1.753 16.277 1.00 92.75 91 MET A C 1
ATOM 727 O O . MET A 1 91 ? 0.112 1.461 17.423 1.00 92.75 91 MET A O 1
ATOM 731 N N . ASP A 1 92 ? -0.408 1.789 15.259 1.00 91.44 92 ASP A N 1
ATOM 732 C CA . ASP A 1 92 ? -1.834 1.478 15.401 1.00 91.44 92 ASP A CA 1
ATOM 733 C C . ASP A 1 92 ? -2.061 0.037 15.902 1.00 91.44 92 ASP A C 1
ATOM 735 O O . ASP A 1 92 ? -2.906 -0.193 16.774 1.00 91.44 92 ASP A O 1
ATOM 739 N N . MET A 1 93 ? -1.289 -0.941 15.409 1.00 92.31 93 MET A N 1
ATOM 740 C CA . MET A 1 93 ? -1.359 -2.333 15.882 1.00 92.31 93 MET A CA 1
ATOM 741 C C . MET A 1 93 ? -0.912 -2.474 17.342 1.00 92.31 93 MET A C 1
ATOM 743 O O . MET A 1 93 ? -1.581 -3.152 18.130 1.00 92.31 93 MET A O 1
ATOM 747 N N . LEU A 1 94 ? 0.202 -1.838 17.715 1.00 93.62 94 LEU A N 1
ATOM 748 C CA . LEU A 1 94 ? 0.726 -1.868 19.084 1.00 93.62 94 LEU A CA 1
ATOM 749 C C . LEU A 1 94 ? -0.252 -1.218 20.064 1.00 93.62 94 LEU A C 1
ATOM 751 O O . LEU A 1 94 ? -0.531 -1.780 21.124 1.00 93.62 94 LEU A O 1
ATOM 755 N N . TRP A 1 95 ? -0.827 -0.075 19.686 1.00 88.62 95 TRP A N 1
ATOM 756 C CA . TRP A 1 95 ? -1.818 0.631 20.491 1.00 88.62 95 TRP A CA 1
ATOM 757 C C . TRP A 1 95 ? -3.059 -0.234 20.747 1.00 88.62 95 TRP A C 1
ATOM 759 O O . TRP A 1 95 ? -3.436 -0.451 21.898 1.00 88.62 95 TRP A O 1
ATOM 769 N N . LEU A 1 96 ? -3.624 -0.847 19.699 1.00 88.44 96 LEU A N 1
ATOM 770 C CA . LEU A 1 96 ? -4.783 -1.740 19.835 1.00 88.44 96 LEU A CA 1
ATOM 771 C C . LEU A 1 96 ? -4.486 -3.005 20.653 1.00 88.44 96 LEU A C 1
ATOM 773 O O . LEU A 1 96 ? -5.385 -3.542 21.305 1.00 88.44 96 LEU A O 1
ATOM 777 N N . THR A 1 97 ? -3.252 -3.507 20.609 1.00 90.38 97 THR A N 1
ATOM 778 C CA . THR A 1 97 ? -2.840 -4.678 21.398 1.00 90.38 97 THR A CA 1
ATOM 779 C C . THR A 1 97 ? -2.738 -4.318 22.880 1.00 90.38 97 THR A C 1
ATOM 781 O O . THR A 1 97 ? -3.277 -5.034 23.728 1.00 90.38 97 THR A O 1
ATOM 784 N N . ASN A 1 98 ? -2.133 -3.170 23.192 1.00 87.38 98 ASN A N 1
ATOM 785 C CA . ASN A 1 98 ? -1.985 -2.675 24.560 1.00 87.38 98 ASN A CA 1
ATOM 786 C C . ASN A 1 98 ? -3.334 -2.323 25.210 1.00 87.38 98 ASN A C 1
ATOM 788 O O . ASN A 1 98 ? -3.560 -2.665 26.372 1.00 87.38 98 ASN A O 1
ATOM 792 N N . ASP A 1 99 ? -4.262 -1.718 24.468 1.00 76.62 99 ASP A N 1
ATOM 793 C CA . ASP A 1 99 ? -5.599 -1.389 24.981 1.00 76.62 99 ASP A CA 1
ATOM 794 C C . ASP A 1 99 ? -6.418 -2.636 25.334 1.00 76.62 99 ASP A C 1
ATOM 796 O O . ASP A 1 99 ? -7.084 -2.686 26.372 1.00 76.62 99 ASP A O 1
ATOM 800 N N . ARG A 1 100 ? -6.317 -3.697 24.523 1.00 70.06 100 ARG A N 1
ATOM 801 C CA . ARG A 1 100 ? -6.955 -4.987 24.835 1.00 70.06 100 ARG A CA 1
ATOM 802 C C . ARG A 1 100 ? -6.378 -5.637 26.088 1.00 70.06 100 ARG A C 1
ATOM 804 O O . ARG A 1 100 ? -7.113 -6.334 26.785 1.00 70.06 100 ARG A O 1
ATOM 811 N N . HIS A 1 101 ? -5.092 -5.433 26.368 1.00 61.03 101 HIS A N 1
ATOM 812 C CA . HIS A 1 101 ? -4.475 -5.900 27.608 1.00 61.03 101 HIS A CA 1
ATOM 813 C C . HIS A 1 101 ? -4.982 -5.120 28.825 1.00 61.03 101 HIS A C 1
ATOM 815 O O . HIS A 1 101 ? -5.313 -5.740 29.834 1.00 61.03 101 HIS A O 1
ATOM 821 N N . ARG A 1 102 ? -5.128 -3.792 28.722 1.00 60.19 102 ARG A N 1
ATOM 822 C CA . ARG A 1 102 ? -5.657 -2.952 29.814 1.00 60.19 102 ARG A CA 1
ATOM 823 C C . ARG A 1 102 ? -7.110 -3.272 30.159 1.00 60.19 102 ARG A C 1
ATOM 825 O O . ARG A 1 102 ? -7.442 -3.349 31.334 1.00 60.19 102 ARG A O 1
ATOM 832 N N . ALA A 1 103 ? -7.951 -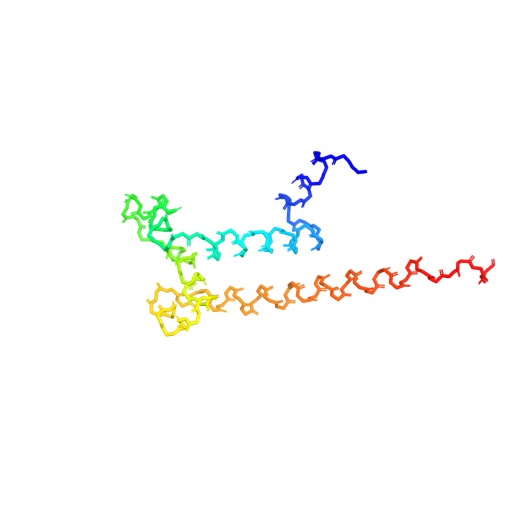3.536 29.160 1.00 65.12 103 ALA A N 1
ATOM 833 C CA . ALA A 1 103 ? -9.358 -3.886 29.370 1.00 65.12 103 ALA A CA 1
ATOM 834 C C . ALA A 1 103 ? -9.580 -5.256 30.049 1.00 65.12 103 ALA A C 1
ATOM 836 O O . ALA A 1 103 ? -10.679 -5.534 30.518 1.00 65.12 103 ALA A O 1
ATOM 837 N N . LYS A 1 104 ? -8.561 -6.127 30.082 1.00 61.72 104 LYS A N 1
ATOM 838 C CA . LYS A 1 104 ? -8.630 -7.457 30.709 1.00 61.72 104 LYS A CA 1
ATOM 839 C C . LYS A 1 104 ? -8.135 -7.488 32.155 1.00 61.72 104 LYS A C 1
ATOM 841 O O . LYS A 1 104 ? -8.255 -8.533 32.790 1.00 61.72 104 LYS A O 1
ATOM 846 N N . LEU A 1 105 ? -7.569 -6.396 32.674 1.00 59.03 105 LEU A N 1
ATOM 847 C CA . LEU A 1 105 ? -7.189 -6.326 34.083 1.00 59.03 105 LEU A CA 1
ATOM 848 C C . LEU A 1 105 ? -8.473 -6.212 34.920 1.00 59.03 105 LEU A C 1
ATOM 850 O O . LEU A 1 105 ? -9.232 -5.261 34.723 1.00 59.03 105 LEU A O 1
ATOM 854 N N . PRO A 1 106 ? -8.763 -7.181 35.807 1.00 58.00 106 PRO A N 1
ATOM 855 C CA . PRO A 1 106 ? -9.981 -7.154 36.595 1.00 58.00 106 PRO A CA 1
ATOM 856 C C . PRO A 1 106 ? -9.984 -5.913 37.487 1.00 58.00 106 PRO A C 1
ATOM 858 O O . PRO A 1 106 ? -9.035 -5.646 38.223 1.00 58.00 106 PRO A O 1
ATOM 861 N N . THR A 1 107 ? -11.080 -5.161 37.424 1.00 61.50 107 THR A N 1
ATOM 862 C CA . THR A 1 107 ? -11.386 -3.999 38.271 1.00 61.50 107 THR A CA 1
ATOM 863 C C . THR A 1 107 ? -11.751 -4.450 39.691 1.00 61.50 107 THR A C 1
ATOM 865 O O . THR A 1 107 ? -12.761 -4.042 40.248 1.00 61.50 107 THR A O 1
ATOM 868 N N . SER A 1 108 ? -10.978 -5.374 40.257 1.00 58.69 108 SER A N 1
ATOM 869 C CA . SER A 1 108 ? -11.231 -5.993 41.556 1.00 58.69 108 SER A CA 1
ATOM 870 C C . SER A 1 108 ? -10.058 -5.753 42.500 1.00 58.69 108 SER A C 1
ATOM 872 O O . SER A 1 108 ? -9.544 -6.706 43.070 1.00 58.69 108 SER A O 1
ATOM 874 N N . MET A 1 109 ? -9.594 -4.506 42.609 1.00 54.69 109 MET A N 1
ATOM 875 C CA . MET A 1 109 ? -8.748 -4.024 43.712 1.00 54.69 109 MET A CA 1
ATOM 876 C C . MET A 1 109 ? -8.859 -2.494 43.831 1.00 54.69 109 MET A C 1
ATOM 878 O O . MET A 1 109 ? -7.866 -1.795 43.651 1.00 54.69 109 MET A O 1
ATOM 882 N N . VAL A 1 110 ? -10.064 -1.975 44.087 1.00 49.12 110 VAL A N 1
ATOM 883 C CA . VAL A 1 110 ? -10.281 -0.715 44.826 1.00 49.12 110 VAL A CA 1
ATOM 884 C C . VAL A 1 110 ? -11.548 -0.877 45.651 1.00 49.12 110 VAL A C 1
ATOM 886 O O . VAL A 1 110 ? -12.553 -1.325 45.057 1.00 49.12 110 VAL A O 1
#

Radius of gyration: 18.36 Å; Cα contacts (8 Å, |Δi|>4): 82; chains: 1; bounding box: 38×26×65 Å

Solvent-accessible surface area (backbone atoms only — not comparable to full-atom values): 6345 Å² total; per-residue (Å²): 136,56,75,67,58,55,51,50,39,37,72,59,53,75,41,55,67,17,39,51,51,44,49,51,53,50,52,52,54,49,68,76,45,60,74,72,66,56,71,70,71,37,68,47,64,74,70,71,47,91,52,95,70,57,47,35,70,49,14,47,42,31,42,79,71,74,34,54,70,62,11,45,76,55,27,56,63,44,57,59,52,46,66,52,46,51,58,52,50,51,49,33,51,52,50,58,53,53,52,57,55,60,74,65,57,75,93,80,84,127

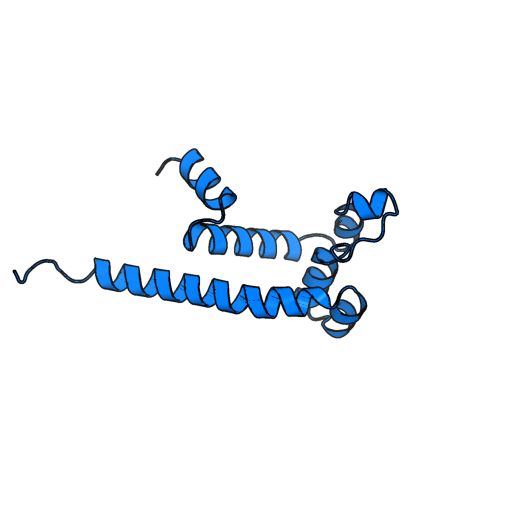Mean predicted aligned error: 8.03 Å